Protein AF-A0A968BZG7-F1 (afdb_monomer)

Mean predicted aligned error: 7.1 Å

Secondary structure (DSSP, 8-state):
--HHHHHHHHHHHHTT---EEEE-TT---SS--TT-EEEE-TTSSTTHHHHT----

Sequence (56 aa):
LSDRLLRTLVELRRREYGVTLVVLGQAQLDRDLPGVRYYHLGDREVWHALESLELA

Foldseek 3Di:
DDPVVLVVQLVCVVVVDAAEAEAEAPDDDPDDDPNYHYHYPHDDPCVVVVVVPPPD

pLDDT: mean 79.57, std 12.72, range [51.94, 94.06]

Solvent-accessible surface area (backbone atoms only — not comparable to full-atom values): 3642 Å² total; per-residue (Å²): 116,58,69,68,58,56,50,50,56,52,53,42,39,74,71,70,43,92,46,74,49,77,38,58,40,89,60,58,76,96,63,89,56,84,90,43,50,75,45,76,49,39,81,56,86,50,64,69,55,55,78,70,54,77,85,12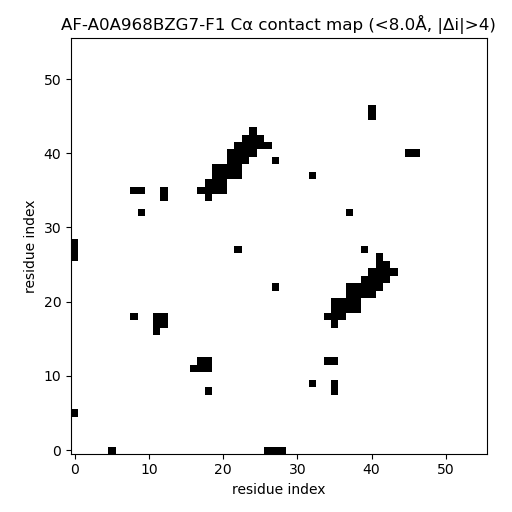2

Structure (mmCIF, N/CA/C/O backbone):
data_AF-A0A968BZG7-F1
#
_entry.id   AF-A0A968BZG7-F1
#
loop_
_atom_site.group_PDB
_atom_site.id
_atom_site.type_symbol
_atom_site.label_atom_id
_atom_site.label_alt_id
_atom_site.label_comp_id
_atom_site.label_asym_id
_atom_site.label_entity_id
_atom_site.label_seq_id
_atom_site.pdbx_PDB_ins_code
_atom_site.Cartn_x
_atom_site.Cartn_y
_atom_site.Cartn_z
_atom_site.occupancy
_atom_site.B_iso_or_equiv
_atom_site.auth_seq_id
_atom_site.auth_comp_id
_atom_site.auth_asym_id
_atom_site.auth_atom_id
_atom_site.pdbx_PDB_model_num
ATOM 1 N N . LEU A 1 1 ? 12.333 1.995 1.409 1.00 81.06 1 LEU A N 1
ATOM 2 C CA . LEU A 1 1 ? 11.298 3.017 1.750 1.00 81.06 1 LEU A CA 1
ATOM 3 C C . LEU A 1 1 ? 11.647 3.674 3.087 1.00 81.06 1 LEU A C 1
ATOM 5 O O . LEU A 1 1 ? 12.413 3.081 3.829 1.00 81.06 1 LEU A O 1
ATOM 9 N N . SER A 1 2 ? 11.145 4.875 3.408 1.00 87.81 2 SER A N 1
ATOM 10 C CA . SER A 1 2 ? 11.515 5.544 4.671 1.00 87.81 2 SER A CA 1
ATOM 11 C C . SER A 1 2 ? 10.700 5.047 5.872 1.00 87.81 2 SER A C 1
ATOM 13 O O . SER A 1 2 ? 9.492 4.828 5.769 1.00 87.81 2 SER A O 1
ATOM 15 N N . ASP A 1 3 ? 11.333 4.956 7.044 1.00 88.25 3 ASP A N 1
ATOM 16 C CA . ASP A 1 3 ? 10.670 4.543 8.292 1.00 88.25 3 ASP A CA 1
ATOM 17 C C . ASP A 1 3 ? 9.502 5.447 8.685 1.00 88.25 3 ASP A C 1
ATOM 19 O O . ASP A 1 3 ? 8.501 4.988 9.238 1.00 88.25 3 ASP A O 1
ATOM 23 N N . ARG A 1 4 ? 9.613 6.747 8.393 1.00 91.38 4 ARG A N 1
ATOM 24 C CA . ARG A 1 4 ? 8.548 7.715 8.666 1.00 91.38 4 ARG A CA 1
ATOM 25 C C . ARG A 1 4 ? 7.287 7.384 7.871 1.00 91.38 4 ARG A C 1
ATOM 27 O O . ARG A 1 4 ? 6.209 7.380 8.455 1.00 91.38 4 ARG A O 1
ATOM 34 N N . LEU A 1 5 ? 7.424 7.068 6.580 1.00 89.50 5 LEU A N 1
ATOM 35 C CA . LEU A 1 5 ? 6.295 6.677 5.736 1.00 89.50 5 LEU A CA 1
ATOM 36 C C . LEU A 1 5 ? 5.635 5.400 6.267 1.00 89.50 5 LEU A C 1
ATOM 38 O O . LEU A 1 5 ? 4.419 5.371 6.432 1.00 89.50 5 LEU A O 1
ATOM 42 N N . LEU A 1 6 ? 6.431 4.379 6.601 1.00 89.31 6 LEU A N 1
ATOM 43 C CA . LEU A 1 6 ? 5.912 3.118 7.141 1.00 89.31 6 LEU A CA 1
ATOM 44 C C . LEU A 1 6 ? 5.095 3.346 8.422 1.00 89.31 6 LEU A C 1
ATOM 46 O O . LEU A 1 6 ? 3.993 2.816 8.552 1.00 89.31 6 LEU A O 1
ATOM 50 N N . ARG A 1 7 ? 5.593 4.184 9.342 1.00 90.25 7 ARG A N 1
ATOM 51 C CA . ARG A 1 7 ? 4.861 4.555 10.566 1.00 90.25 7 ARG A CA 1
ATOM 52 C C . ARG A 1 7 ? 3.553 5.275 10.248 1.00 90.25 7 ARG A C 1
ATOM 54 O O . ARG A 1 7 ? 2.532 4.945 10.839 1.00 90.25 7 ARG A O 1
ATOM 61 N N . THR A 1 8 ? 3.559 6.213 9.303 1.00 92.62 8 THR A N 1
ATOM 62 C CA . THR A 1 8 ? 2.342 6.926 8.893 1.00 92.62 8 THR A CA 1
ATOM 63 C C . THR A 1 8 ? 1.289 5.982 8.313 1.00 92.62 8 THR A C 1
ATOM 65 O O . THR A 1 8 ? 0.124 6.089 8.684 1.00 92.62 8 THR A O 1
ATOM 68 N N . LEU A 1 9 ? 1.675 5.026 7.464 1.00 91.44 9 LEU A N 1
ATOM 69 C CA . LEU A 1 9 ? 0.735 4.061 6.878 1.00 91.44 9 LEU A CA 1
ATOM 70 C C . LEU A 1 9 ? 0.097 3.159 7.945 1.00 91.44 9 LEU A C 1
ATOM 72 O O . LEU A 1 9 ? -1.108 2.912 7.911 1.00 91.44 9 LEU A O 1
ATOM 76 N N . VAL A 1 10 ? 0.888 2.708 8.924 1.00 89.38 10 VAL A N 1
ATOM 77 C CA . VAL A 1 10 ? 0.381 1.921 10.060 1.00 89.38 10 VAL A CA 1
ATOM 78 C C . VAL A 1 10 ? -0.586 2.742 10.912 1.00 89.38 10 VAL A C 1
ATOM 80 O O . VAL A 1 10 ? -1.636 2.237 11.301 1.00 89.38 10 VAL A O 1
ATOM 83 N N . GLU A 1 11 ? -0.268 4.010 11.172 1.00 92.44 11 GLU A N 1
ATOM 84 C CA . GLU A 1 11 ? -1.129 4.914 11.939 1.00 92.44 11 GLU A CA 1
ATOM 85 C C . GLU A 1 1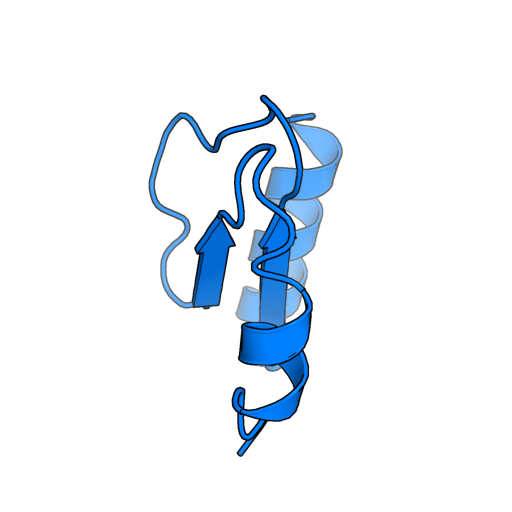1 ? -2.459 5.208 11.239 1.00 92.44 11 GLU A C 1
ATOM 87 O O . GLU A 1 11 ? -3.501 5.213 11.893 1.00 92.44 11 GLU A O 1
ATOM 92 N N . LEU A 1 12 ? -2.445 5.411 9.920 1.00 92.44 12 LEU A N 1
ATOM 93 C CA . LEU A 1 12 ? -3.664 5.602 9.132 1.00 92.44 12 LEU A CA 1
ATOM 94 C C . LEU A 1 12 ? -4.554 4.358 9.188 1.00 92.44 12 LEU A C 1
ATOM 96 O O . LEU A 1 12 ? -5.738 4.462 9.493 1.00 92.44 12 LEU A O 1
ATOM 100 N N . ARG A 1 13 ? -3.973 3.171 9.011 1.00 87.56 13 ARG A N 1
ATOM 101 C CA . ARG A 1 13 ? -4.717 1.915 9.140 1.00 87.56 13 ARG A CA 1
ATOM 102 C C . ARG A 1 13 ? -5.245 1.688 10.560 1.00 87.56 13 ARG A C 1
ATOM 104 O O . ARG A 1 13 ? -6.355 1.198 10.721 1.00 87.56 13 ARG A O 1
ATOM 111 N N . ARG A 1 14 ? -4.495 2.065 11.604 1.00 90.00 14 ARG A N 1
ATOM 112 C CA . ARG A 1 14 ? -4.960 1.984 13.005 1.00 90.00 14 ARG A CA 1
ATOM 113 C C . ARG A 1 14 ? -6.194 2.852 13.262 1.00 90.00 14 ARG A C 1
ATOM 115 O O . ARG A 1 14 ? -6.992 2.525 14.128 1.00 90.00 14 ARG A O 1
ATOM 122 N N . ARG A 1 15 ? -6.341 3.944 12.514 1.00 94.06 15 ARG A N 1
ATOM 123 C CA . ARG 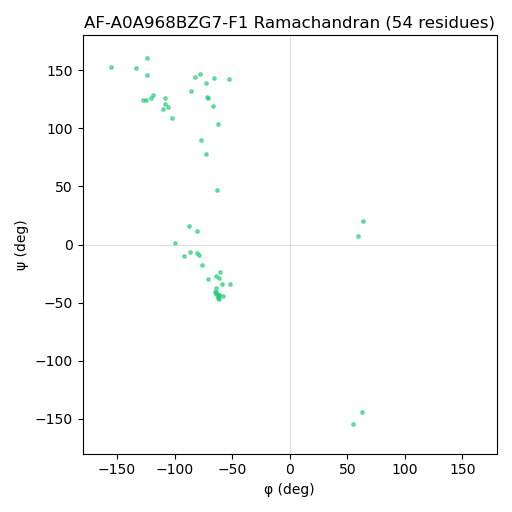A 1 15 ? -7.517 4.825 12.536 1.00 94.06 15 ARG A CA 1
ATOM 124 C C . ARG A 1 15 ? -8.621 4.365 11.578 1.00 94.06 15 ARG A C 1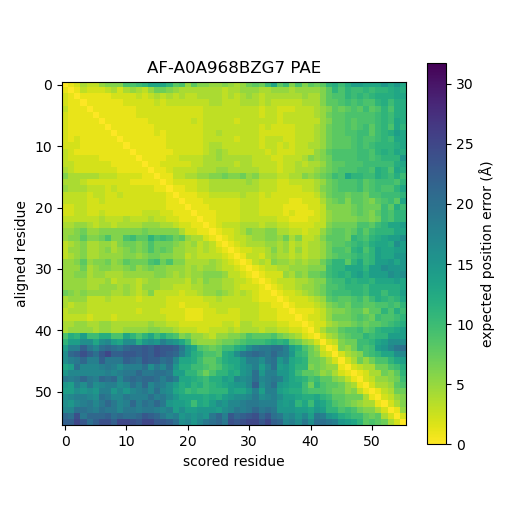
ATOM 126 O O . ARG A 1 15 ? -9.497 5.156 11.257 1.00 94.06 15 ARG A O 1
ATOM 133 N N . GLU A 1 16 ? -8.545 3.120 11.111 1.00 90.88 16 GLU A N 1
ATOM 134 C CA . GLU A 1 16 ? -9.535 2.475 10.243 1.00 90.88 16 GLU A CA 1
ATOM 135 C C . GLU A 1 16 ? -9.691 3.132 8.863 1.00 90.88 16 GLU A C 1
ATOM 137 O O . GLU A 1 16 ? -10.668 2.895 8.157 1.00 90.88 16 GLU A O 1
ATOM 142 N N . TYR A 1 17 ? -8.697 3.912 8.423 1.00 90.81 17 TYR A N 1
ATOM 143 C CA . TYR A 1 17 ? -8.651 4.365 7.037 1.00 90.81 17 TYR A CA 1
ATOM 144 C C . TYR A 1 17 ? -8.265 3.208 6.111 1.00 90.81 17 TYR A C 1
ATOM 146 O O . TYR A 1 17 ? -7.342 2.440 6.400 1.00 90.81 17 TYR A O 1
ATOM 154 N N . GLY A 1 18 ? -8.929 3.126 4.956 1.00 88.38 18 GLY A N 1
ATOM 155 C CA . GLY A 1 18 ? -8.485 2.287 3.848 1.00 88.38 18 GLY A CA 1
ATOM 156 C C . GLY A 1 18 ? -7.171 2.825 3.284 1.00 88.38 18 GLY A C 1
ATOM 157 O O . GLY A 1 18 ? -7.108 3.970 2.839 1.00 88.38 18 GLY A O 1
ATOM 158 N N . VAL A 1 19 ? -6.108 2.017 3.325 1.00 89.25 19 VAL A N 1
ATOM 159 C CA . VAL A 1 19 ? -4.777 2.416 2.852 1.00 89.25 19 VAL A CA 1
ATOM 160 C C . VAL A 1 19 ? -4.273 1.424 1.811 1.00 89.25 19 VAL A C 1
ATOM 162 O O . VAL A 1 19 ? -4.133 0.228 2.082 1.00 89.25 19 VAL A O 1
ATOM 165 N N . THR A 1 20 ? -3.927 1.961 0.644 1.00 89.38 20 THR A N 1
ATOM 166 C CA . THR A 1 20 ? -3.247 1.242 -0.433 1.00 89.38 20 THR A CA 1
ATOM 167 C C . THR A 1 20 ? -1.929 1.945 -0.730 1.00 89.38 20 THR A C 1
ATOM 169 O O . THR A 1 20 ? -1.902 3.150 -0.974 1.00 89.38 20 THR A O 1
ATOM 172 N N . LEU A 1 21 ? -0.829 1.199 -0.697 1.00 88.12 21 LEU A N 1
ATOM 173 C CA . LEU A 1 21 ? 0.496 1.663 -1.071 1.00 88.12 21 LEU A CA 1
ATOM 174 C C . LEU A 1 21 ? 0.875 1.065 -2.427 1.00 88.12 21 LEU A C 1
ATOM 176 O O . LEU A 1 21 ? 1.023 -0.148 -2.561 1.00 88.12 21 LEU A O 1
ATOM 180 N N . VAL A 1 22 ? 1.092 1.934 -3.406 1.00 87.31 22 VAL A N 1
ATOM 181 C CA . VAL A 1 22 ? 1.606 1.566 -4.726 1.00 87.31 22 VAL A CA 1
ATOM 182 C C . VAL A 1 22 ? 3.038 2.073 -4.841 1.00 87.31 22 VAL A C 1
ATOM 184 O O . VAL A 1 22 ? 3.301 3.250 -4.594 1.00 87.31 22 VAL A O 1
ATOM 187 N N . VAL A 1 23 ? 3.971 1.188 -5.180 1.00 86.56 23 VAL A N 1
ATOM 188 C CA . VAL A 1 23 ? 5.396 1.506 -5.315 1.00 86.56 23 VAL A CA 1
ATOM 189 C C . VAL A 1 23 ? 5.897 1.120 -6.696 1.00 86.56 23 VAL A C 1
ATOM 191 O O . VAL A 1 23 ? 5.441 0.155 -7.304 1.00 86.56 23 VAL A O 1
ATOM 194 N N . LEU A 1 24 ? 6.834 1.919 -7.189 1.00 83.62 24 LEU A N 1
ATOM 195 C CA . LEU A 1 24 ? 7.217 2.023 -8.587 1.00 83.62 24 LEU A CA 1
ATOM 196 C C . LEU A 1 24 ? 8.736 2.002 -8.684 1.00 83.62 24 LEU A C 1
ATOM 198 O O . LEU A 1 24 ? 9.427 2.455 -7.764 1.00 83.62 24 LEU A O 1
ATOM 202 N N . GLY A 1 25 ? 9.247 1.516 -9.808 1.00 81.38 25 GLY A N 1
ATOM 203 C CA . GLY A 1 25 ? 10.675 1.331 -10.016 1.00 81.38 25 GLY A CA 1
ATOM 204 C C . GLY A 1 25 ? 11.265 0.313 -9.040 1.00 81.38 25 GLY A C 1
ATOM 205 O O . GLY A 1 25 ? 10.613 -0.648 -8.634 1.00 81.38 25 GLY A O 1
ATOM 206 N N . GLN A 1 26 ? 12.498 0.560 -8.606 1.00 80.75 26 GLN A N 1
ATOM 207 C CA . GLN A 1 26 ? 13.286 -0.371 -7.790 1.00 80.75 26 GLN A CA 1
ATOM 208 C C . GLN A 1 26 ? 12.943 -0.366 -6.292 1.00 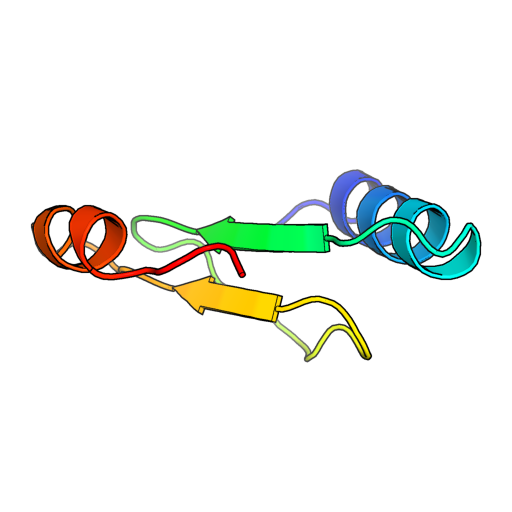80.75 26 GLN A C 1
ATOM 210 O O . GLN A 1 26 ? 13.479 -1.166 -5.529 1.00 80.75 26 GLN A O 1
ATOM 215 N N . ALA A 1 27 ? 12.092 0.552 -5.827 1.00 81.88 27 ALA A N 1
ATOM 216 C CA . ALA A 1 27 ? 11.772 0.632 -4.408 1.00 81.88 27 ALA A CA 1
ATOM 217 C C . ALA A 1 27 ? 10.886 -0.550 -3.985 1.00 81.88 27 ALA A C 1
ATOM 219 O O . ALA A 1 27 ? 9.820 -0.773 -4.552 1.00 81.88 27 ALA A O 1
ATOM 220 N N . GLN A 1 28 ? 11.296 -1.269 -2.942 1.00 81.81 28 GLN A N 1
ATOM 221 C CA . GLN A 1 28 ? 10.515 -2.354 -2.352 1.00 81.81 28 GLN A CA 1
ATOM 222 C C . GLN A 1 28 ? 10.282 -2.132 -0.859 1.00 81.81 28 GLN A C 1
ATOM 224 O O . GLN A 1 28 ? 10.939 -1.308 -0.206 1.00 81.81 28 GLN A O 1
ATOM 229 N N . LEU A 1 29 ? 9.274 -2.831 -0.343 1.00 84.44 29 LEU A N 1
ATOM 230 C CA . LEU A 1 29 ? 9.097 -3.016 1.086 1.00 84.44 29 LEU A CA 1
ATOM 231 C C . LEU A 1 29 ? 9.916 -4.213 1.554 1.00 84.44 29 LEU A C 1
ATOM 233 O O . LEU A 1 29 ? 9.802 -5.298 0.998 1.00 84.44 29 LEU A O 1
ATOM 237 N N . ASP A 1 30 ? 10.667 -4.018 2.633 1.00 83.00 30 ASP A N 1
ATOM 238 C CA . ASP A 1 30 ? 11.473 -5.082 3.240 1.00 83.00 30 ASP A CA 1
ATOM 239 C C . ASP A 1 30 ? 10.635 -6.038 4.114 1.00 83.00 30 ASP A C 1
ATOM 241 O O . ASP A 1 30 ? 11.135 -7.050 4.598 1.00 83.00 30 ASP A O 1
ATOM 245 N N . ARG A 1 31 ? 9.365 -5.700 4.377 1.00 82.31 31 ARG A N 1
ATOM 246 C CA . ARG A 1 31 ? 8.435 -6.474 5.215 1.00 82.31 31 ARG A CA 1
ATOM 247 C C . ARG A 1 31 ? 6.990 -6.182 4.849 1.00 82.31 31 ARG A C 1
ATOM 249 O O . ARG A 1 31 ? 6.685 -5.057 4.475 1.00 82.31 31 ARG A O 1
ATOM 256 N N . ASP A 1 32 ? 6.086 -7.125 5.073 1.00 81.25 32 ASP A N 1
ATOM 257 C CA . ASP A 1 32 ? 4.659 -6.857 4.901 1.00 81.25 32 ASP A CA 1
ATOM 258 C C . ASP A 1 32 ? 4.143 -5.837 5.928 1.00 81.25 32 ASP A C 1
ATOM 260 O O . ASP A 1 32 ? 4.539 -5.825 7.099 1.00 81.25 32 ASP A O 1
ATOM 264 N N . LEU A 1 33 ? 3.223 -4.974 5.490 1.00 84.62 33 LEU A N 1
ATOM 265 C CA . LEU A 1 33 ? 2.460 -4.085 6.361 1.00 84.62 33 LEU A CA 1
ATOM 266 C C . LEU A 1 33 ? 1.060 -4.679 6.538 1.00 84.62 33 LEU A C 1
ATOM 268 O O . LEU A 1 33 ? 0.266 -4.617 5.599 1.00 84.62 33 LEU A O 1
ATOM 272 N N . PRO A 1 34 ? 0.712 -5.218 7.724 1.00 82.12 34 PRO A N 1
ATOM 273 C CA . PRO A 1 34 ? -0.606 -5.813 7.934 1.00 82.12 34 PRO A CA 1
ATOM 274 C C . PRO A 1 34 ? -1.719 -4.833 7.537 1.00 82.12 34 PRO A C 1
ATOM 276 O O . PRO A 1 34 ? -1.566 -3.634 7.730 1.00 82.12 34 PRO A O 1
ATOM 279 N N . GLY A 1 35 ? -2.823 -5.282 6.948 1.00 81.94 35 GLY A N 1
ATOM 280 C CA . GLY A 1 35 ? -3.964 -4.407 6.630 1.00 81.94 35 GLY A CA 1
ATOM 281 C C . GLY A 1 35 ? -3.690 -3.215 5.692 1.00 81.94 35 GLY A C 1
ATOM 282 O O . GLY A 1 35 ? -4.579 -2.389 5.520 1.00 81.94 35 GLY A O 1
ATOM 283 N N . VAL A 1 36 ? -2.500 -3.101 5.096 1.00 86.75 36 VAL A N 1
ATOM 284 C CA . VAL A 1 36 ? -2.191 -2.129 4.041 1.00 86.75 36 VAL A CA 1
ATOM 285 C C . VAL A 1 36 ? -2.061 -2.917 2.750 1.00 86.75 36 VAL A C 1
ATOM 287 O O . VAL A 1 36 ? -1.226 -3.816 2.658 1.00 86.75 36 VAL A O 1
ATOM 290 N N . ARG A 1 37 ? -2.882 -2.599 1.746 1.00 86.56 37 ARG A N 1
ATOM 291 C CA . ARG A 1 37 ? -2.744 -3.234 0.430 1.00 86.56 37 ARG A CA 1
ATO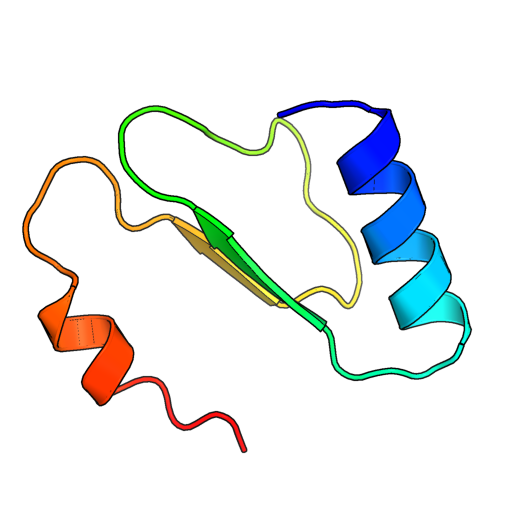M 292 C C . ARG A 1 37 ? -1.469 -2.707 -0.220 1.00 86.56 37 ARG A C 1
ATOM 294 O O . ARG A 1 37 ? -1.297 -1.495 -0.300 1.00 86.56 37 ARG A O 1
ATOM 301 N N . TYR A 1 38 ? -0.579 -3.591 -0.655 1.00 87.00 38 TYR A N 1
ATOM 302 C CA . TYR A 1 38 ? 0.699 -3.218 -1.254 1.00 87.00 38 TYR A CA 1
ATOM 303 C C . TYR A 1 38 ? 0.790 -3.733 -2.688 1.00 87.00 38 TYR A C 1
ATOM 305 O O . TYR A 1 38 ? 0.579 -4.918 -2.934 1.00 87.00 38 TYR A O 1
ATOM 313 N N . TYR A 1 39 ? 1.132 -2.841 -3.613 1.00 85.06 39 TYR A N 1
ATOM 314 C CA . TYR A 1 39 ? 1.350 -3.160 -5.019 1.00 85.06 39 TYR A CA 1
ATOM 315 C C . TYR A 1 39 ? 2.715 -2.633 -5.448 1.00 85.06 39 TYR A C 1
ATOM 317 O O . TYR A 1 39 ? 2.995 -1.442 -5.313 1.00 85.06 39 TYR A O 1
ATOM 325 N N . HIS A 1 40 ? 3.566 -3.512 -5.974 1.00 85.31 40 HIS A N 1
ATOM 326 C CA . HIS A 1 40 ? 4.856 -3.141 -6.552 1.00 85.31 40 HIS A CA 1
ATOM 327 C C . HIS A 1 40 ? 4.806 -3.329 -8.063 1.00 85.31 40 HIS A C 1
ATOM 329 O O . HIS A 1 40 ? 4.621 -4.444 -8.540 1.00 85.31 40 HIS A O 1
ATOM 335 N N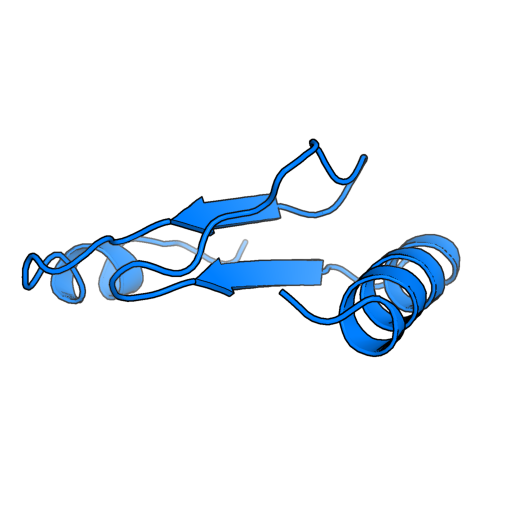 . LEU A 1 41 ? 4.950 -2.237 -8.810 1.00 79.75 41 LEU A N 1
ATOM 336 C CA . LEU A 1 41 ? 4.826 -2.244 -10.271 1.00 79.75 41 LEU A CA 1
ATOM 337 C C . LEU A 1 41 ? 6.179 -2.261 -10.997 1.00 79.75 41 LEU A C 1
ATOM 339 O O . LEU A 1 41 ? 6.204 -2.312 -12.223 1.00 79.75 41 LEU A O 1
ATOM 343 N N 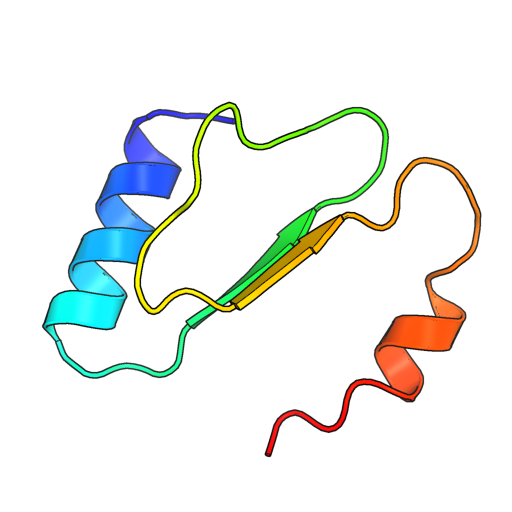. GLY A 1 42 ? 7.298 -2.300 -10.261 1.00 76.69 42 GLY A N 1
ATOM 344 C CA . GLY A 1 42 ? 8.642 -2.414 -10.835 1.00 76.69 42 GLY A CA 1
ATOM 345 C C . GLY A 1 42 ? 8.958 -1.333 -11.878 1.00 76.69 42 GLY A C 1
ATOM 346 O O . GLY A 1 42 ? 8.393 -0.240 -11.849 1.00 76.69 42 GLY A O 1
ATOM 347 N N . ASP A 1 43 ? 9.872 -1.647 -12.801 1.00 69.19 43 ASP A N 1
ATOM 348 C CA . ASP A 1 43 ? 10.315 -0.725 -13.866 1.00 69.19 43 ASP A CA 1
ATOM 349 C C . ASP A 1 43 ? 9.517 -0.860 -15.164 1.00 69.19 43 ASP A C 1
ATOM 351 O O . ASP A 1 43 ? 9.709 -0.087 -16.102 1.00 69.19 43 ASP A O 1
ATOM 355 N N . ARG A 1 44 ? 8.675 -1.891 -15.273 1.00 57.31 44 ARG A N 1
ATOM 356 C CA . ARG A 1 44 ? 7.884 -2.105 -16.483 1.00 57.31 44 ARG A CA 1
ATOM 357 C C . ARG A 1 44 ? 6.702 -1.146 -16.468 1.00 57.31 44 ARG A C 1
ATOM 359 O O . ARG A 1 44 ? 6.155 -0.860 -15.410 1.00 57.31 44 ARG A O 1
ATOM 366 N N . GLU A 1 45 ? 6.286 -0.693 -17.648 1.00 56.12 45 GLU A N 1
ATOM 367 C CA . GLU A 1 45 ? 5.062 0.083 -17.908 1.00 56.12 45 GLU A CA 1
ATOM 368 C C . GLU A 1 45 ? 3.776 -0.705 -17.566 1.00 56.12 45 GLU A C 1
ATOM 370 O O . GLU A 1 45 ? 2.816 -0.757 -18.326 1.00 56.12 45 GLU A O 1
ATOM 375 N N . VAL A 1 46 ? 3.717 -1.341 -16.395 1.00 58.16 46 VAL A N 1
ATOM 376 C CA . VAL A 1 46 ? 2.530 -2.014 -15.858 1.00 58.16 46 VAL A CA 1
ATOM 377 C C . VAL A 1 46 ? 1.575 -0.996 -15.225 1.00 58.16 46 VAL A C 1
ATOM 379 O O . VAL A 1 46 ? 0.610 -1.360 -14.566 1.00 58.16 46 VAL A O 1
ATOM 382 N N . TRP A 1 47 ? 1.816 0.295 -15.451 1.00 58.47 47 TRP A N 1
ATOM 383 C CA . TRP A 1 47 ? 0.929 1.396 -15.098 1.00 58.47 47 TRP A CA 1
ATOM 384 C C . TRP A 1 47 ? -0.492 1.199 -15.620 1.00 58.47 47 TRP A C 1
ATOM 386 O O . TRP A 1 47 ? -1.442 1.502 -14.907 1.00 58.47 47 TRP A O 1
ATOM 396 N N . HIS A 1 48 ? -0.647 0.579 -16.792 1.00 58.19 48 HIS A N 1
ATOM 397 C CA . HIS A 1 48 ? -1.955 0.187 -17.322 1.00 58.19 48 HIS A CA 1
ATOM 398 C C . HIS A 1 48 ? -2.713 -0.803 -16.417 1.00 58.19 48 HIS A C 1
ATOM 400 O O . HIS A 1 48 ? -3.937 -0.846 -16.446 1.00 58.19 48 HIS A O 1
ATOM 406 N N . ALA A 1 49 ? -2.028 -1.566 -15.556 1.00 57.03 49 ALA A N 1
ATOM 407 C CA . ALA A 1 49 ? -2.692 -2.427 -14.577 1.00 57.03 49 ALA A CA 1
ATOM 408 C C . ALA A 1 49 ? -3.265 -1.651 -13.381 1.00 57.03 49 ALA A C 1
ATOM 410 O O . ALA A 1 49 ? -4.149 -2.168 -12.700 1.00 57.03 49 ALA A O 1
ATOM 411 N N . LEU A 1 50 ? -2.834 -0.409 -13.128 1.00 59.94 50 LEU A N 1
ATOM 412 C CA . LEU A 1 50 ? -3.483 0.42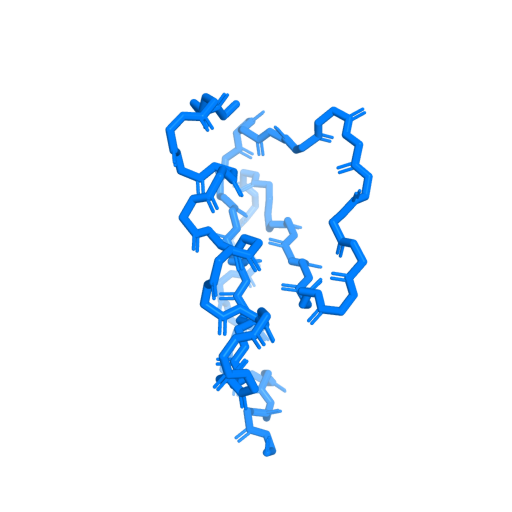4 -12.109 1.00 59.94 50 LEU A CA 1
ATOM 413 C C . LEU A 1 50 ? -4.870 0.892 -12.534 1.00 59.94 50 LEU A C 1
ATOM 415 O O . LEU A 1 50 ? -5.725 1.043 -11.671 1.00 59.94 50 LEU A O 1
ATOM 419 N N . GLU A 1 51 ? -5.118 1.061 -13.834 1.00 62.34 51 GLU A N 1
ATOM 420 C CA . GLU A 1 51 ? -6.468 1.340 -14.346 1.00 62.34 51 GLU A CA 1
ATOM 421 C C . GLU A 1 51 ? -7.421 0.162 -14.090 1.00 62.34 51 GLU A C 1
ATOM 423 O O . GLU A 1 51 ? -8.619 0.366 -13.922 1.00 62.34 51 GLU A O 1
ATOM 428 N N . SER A 1 52 ? -6.889 -1.064 -13.991 1.00 59.34 52 SER A N 1
ATOM 429 C CA . SER A 1 52 ? -7.651 -2.262 -13.608 1.00 59.34 52 SER A CA 1
ATOM 430 C C . SER A 1 52 ? -7.755 -2.489 -12.097 1.00 59.34 52 SER A C 1
ATOM 432 O O . SER A 1 52 ? -8.458 -3.399 -11.657 1.00 59.34 52 SER A O 1
ATOM 434 N N . LEU A 1 53 ? -7.051 -1.691 -11.286 1.00 60.38 53 LEU A N 1
ATOM 435 C CA . LEU A 1 53 ? -7.161 -1.760 -9.836 1.00 60.38 53 LEU A CA 1
ATOM 436 C C . LEU A 1 53 ? -8.464 -1.069 -9.421 1.00 60.38 53 LEU A C 1
ATOM 438 O O . LEU A 1 53 ? -8.497 0.132 -9.156 1.00 60.38 53 LEU A O 1
ATOM 442 N N . GLU A 1 54 ? -9.552 -1.832 -9.351 1.00 58.78 54 GLU A N 1
ATOM 443 C CA . GLU A 1 54 ? -10.771 -1.355 -8.708 1.00 58.78 54 GLU A CA 1
ATOM 444 C C . GLU A 1 54 ? -10.472 -1.094 -7.224 1.00 58.78 54 GLU A C 1
ATOM 446 O O . GLU A 1 54 ? -10.323 -2.004 -6.401 1.00 58.78 54 GLU A O 1
ATOM 451 N N . LEU A 1 55 ? -10.333 0.186 -6.880 1.00 54.47 55 LEU A N 1
ATOM 452 C CA . LEU A 1 55 ? -10.340 0.664 -5.504 1.00 54.47 55 LEU A CA 1
ATOM 453 C C . LEU A 1 55 ? -11.787 0.563 -4.999 1.00 54.47 55 LEU A C 1
ATOM 455 O O . LEU A 1 55 ? -12.521 1.546 -5.015 1.00 54.47 55 LEU A O 1
ATOM 459 N N . ALA A 1 56 ? -12.191 -0.661 -4.656 1.00 51.94 56 ALA A N 1
ATOM 460 C CA . ALA A 1 56 ? -13.472 -0.973 -4.025 1.00 51.94 56 ALA A CA 1
ATOM 461 C C . ALA A 1 56 ? -13.604 -0.330 -2.639 1.00 51.94 56 ALA A C 1
ATOM 463 O O . ALA A 1 56 ? -12.592 -0.347 -1.890 1.00 51.94 56 ALA A O 1
#

Nearest PDB structures (foldseek):
  2esb-assembly1_A  TM=6.307E-01  e=3.006E+00  Homo sapiens
  4ha9-assembly1_B  TM=4.264E-01  e=1.733E+00  Saccharomyces cerevisiae S288C
  1d5r-assembly1_A  TM=4.546E-01  e=3.006E+00  Homo sapiens
  4ha7-assembly1_B  TM=4.440E-01  e=2.619E+00  Saccharomyces cerevisiae S288C

Radius of gyration: 12.01 Å; Cα contacts (8 Å, |Δi|>4): 52; chains: 1; bounding box: 27×15×31 Å